Protein AF-A3DPR7-F1 (afdb_monomer_lite)

pLDDT: mean 86.6, std 10.14, range [46.69, 95.19]

Organism: Staphylothermus marinus (strain ATCC 43588 / DSM 3639 / JCM 9404 / F1) (NCBI:txid399550)

Sequence (88 aa):
MKSNSVIIYTGCYGLNDDILANIFLSKGAYAYLSFKGGVTWSFGDKVLEVIAKRLANGEDIVKIYKSLDKTLLKDPNSDATLGIRYRK

Radius of gyration: 12.61 Å; chains: 1; bounding box: 31×28×30 Å

Structure (mmCIF, N/CA/C/O backbone):
data_AF-A3DPR7-F1
#
_entry.id   AF-A3DPR7-F1
#
loop_
_atom_site.group_PDB
_atom_site.id
_atom_site.type_symbol
_atom_site.label_atom_id
_atom_site.label_alt_id
_atom_site.label_comp_id
_atom_site.label_asym_id
_atom_site.label_entity_id
_atom_site.label_seq_id
_atom_site.pdbx_PDB_ins_code
_atom_site.Cartn_x
_atom_site.Cartn_y
_atom_site.Cartn_z
_atom_site.occupancy
_atom_site.B_iso_or_equiv
_atom_site.auth_seq_id
_atom_site.auth_comp_id
_atom_site.auth_asym_id
_atom_site.auth_atom_id
_atom_site.pdbx_PDB_model_num
ATOM 1 N N . MET A 1 1 ? -13.782 -5.443 17.496 1.00 46.69 1 MET A N 1
ATOM 2 C CA . MET A 1 1 ? -12.729 -4.410 17.354 1.00 46.69 1 MET A CA 1
ATOM 3 C C . MET A 1 1 ? -12.218 -4.423 15.921 1.00 46.69 1 MET A C 1
ATOM 5 O O . MET A 1 1 ? -11.923 -5.506 15.429 1.00 46.69 1 MET A O 1
ATOM 9 N N . LYS A 1 2 ? -12.134 -3.269 15.242 1.00 54.28 2 LYS A N 1
ATOM 10 C CA . LYS A 1 2 ? -11.271 -3.149 14.054 1.00 54.28 2 LYS A CA 1
ATOM 11 C C . LYS A 1 2 ? -9.833 -3.256 14.569 1.00 54.28 2 LYS A C 1
ATOM 13 O O . LYS A 1 2 ? -9.483 -2.532 15.496 1.00 54.28 2 LYS A O 1
ATOM 18 N N . SER A 1 3 ? -9.055 -4.219 14.079 1.00 65.06 3 SER A N 1
ATOM 19 C CA . SER A 1 3 ? -7.619 -4.218 14.362 1.00 65.06 3 SER A CA 1
ATOM 20 C C . SER A 1 3 ? -7.007 -3.021 13.628 1.00 65.06 3 SER A C 1
ATOM 22 O O . SER A 1 3 ? -7.480 -2.666 12.554 1.00 65.06 3 SER A O 1
ATOM 24 N N . ASN A 1 4 ? -5.989 -2.395 14.218 1.00 78.44 4 ASN A N 1
ATOM 25 C CA . ASN A 1 4 ? -5.209 -1.326 13.583 1.00 78.44 4 ASN A CA 1
ATOM 26 C C . ASN A 1 4 ? -3.954 -1.884 12.888 1.00 78.44 4 ASN A C 1
ATOM 28 O O . ASN A 1 4 ? -3.036 -1.139 12.557 1.00 78.44 4 ASN A O 1
ATOM 32 N N . SER A 1 5 ? -3.872 -3.205 12.713 1.00 88.50 5 SER A N 1
ATOM 33 C CA . SER A 1 5 ? -2.699 -3.864 12.147 1.00 88.50 5 SER A CA 1
ATOM 34 C C . SER A 1 5 ? -2.587 -3.547 10.659 1.00 88.50 5 SER A C 1
ATOM 36 O O . SER A 1 5 ? -3.507 -3.824 9.886 1.00 88.50 5 SER A O 1
ATOM 38 N N . VAL A 1 6 ? -1.440 -3.011 10.257 1.00 88.50 6 VAL A N 1
ATOM 39 C CA . VAL A 1 6 ? -1.074 -2.778 8.859 1.00 88.50 6 VAL A CA 1
ATOM 40 C C . VAL A 1 6 ? -0.009 -3.794 8.478 1.00 88.50 6 VAL A C 1
ATOM 42 O O . VAL A 1 6 ? 0.997 -3.923 9.171 1.00 88.50 6 VAL A O 1
ATOM 45 N N . ILE A 1 7 ? -0.229 -4.511 7.382 1.00 88.19 7 ILE A N 1
ATOM 46 C CA . ILE A 1 7 ? 0.778 -5.382 6.780 1.00 88.19 7 ILE A CA 1
ATOM 47 C C . ILE A 1 7 ? 1.407 -4.626 5.619 1.00 88.19 7 ILE A C 1
ATOM 49 O O . ILE A 1 7 ? 0.691 -4.126 4.752 1.00 88.19 7 ILE A O 1
ATOM 53 N N . ILE A 1 8 ? 2.734 -4.545 5.598 1.00 84.25 8 ILE A N 1
ATOM 54 C CA . ILE A 1 8 ? 3.477 -4.028 4.451 1.00 84.25 8 ILE A CA 1
ATOM 55 C C . ILE A 1 8 ? 4.379 -5.145 3.951 1.00 84.25 8 ILE A C 1
ATOM 57 O O . ILE A 1 8 ? 5.166 -5.703 4.713 1.00 84.25 8 ILE A O 1
ATOM 61 N N . TYR A 1 9 ? 4.217 -5.495 2.685 1.00 80.69 9 TYR A N 1
ATOM 62 C CA . TYR A 1 9 ? 4.908 -6.592 2.040 1.00 80.69 9 TYR A CA 1
ATOM 63 C C . TYR A 1 9 ? 5.760 -6.061 0.888 1.00 80.69 9 TYR A C 1
ATOM 65 O O . TYR A 1 9 ? 5.250 -5.552 -0.110 1.00 80.69 9 TYR A O 1
ATOM 73 N N . THR A 1 10 ? 7.075 -6.160 1.032 1.00 73.50 10 THR A N 1
ATOM 74 C CA . THR A 1 10 ? 8.027 -5.845 -0.032 1.00 73.50 10 THR A CA 1
ATOM 75 C C . THR A 1 10 ? 8.322 -7.131 -0.797 1.00 73.50 10 THR A C 1
ATOM 77 O O . THR A 1 10 ? 8.689 -8.146 -0.209 1.00 73.50 10 THR A O 1
ATOM 80 N N . GLY A 1 11 ? 8.022 -7.110 -2.098 1.00 66.44 11 GLY A N 1
ATOM 81 C CA . GLY A 1 11 ? 7.828 -8.309 -2.911 1.00 66.44 11 GLY A CA 1
ATOM 82 C C . GLY A 1 11 ? 8.980 -9.318 -2.881 1.00 66.44 11 GLY A C 1
ATOM 83 O O . GLY A 1 11 ? 10.154 -8.962 -2.817 1.00 66.44 11 GLY A O 1
ATOM 84 N N . CYS A 1 12 ? 8.615 -10.593 -3.007 1.00 57.34 12 CYS A N 1
ATOM 85 C CA . CYS A 1 12 ? 9.514 -11.709 -3.276 1.00 57.34 12 CYS A CA 1
ATOM 86 C C . CYS A 1 12 ? 9.027 -12.429 -4.541 1.00 57.34 12 CYS A C 1
ATOM 88 O O . CYS A 1 12 ? 7.821 -12.600 -4.741 1.00 57.34 12 CYS A O 1
ATOM 90 N N . TYR A 1 13 ? 9.952 -12.838 -5.413 1.00 56.38 13 TYR A N 1
ATOM 91 C CA . TYR A 1 13 ? 9.617 -13.584 -6.627 1.00 56.38 13 TYR A CA 1
ATOM 92 C C . TYR A 1 13 ? 8.815 -14.853 -6.290 1.00 56.38 13 TYR A C 1
ATOM 94 O O . TYR A 1 13 ? 9.217 -15.646 -5.443 1.00 56.38 13 TYR A O 1
ATOM 102 N N . GLY A 1 14 ? 7.692 -15.061 -6.988 1.00 59.28 14 GLY A N 1
ATOM 103 C CA . GLY A 1 14 ? 6.917 -16.308 -6.930 1.00 59.28 14 GLY A CA 1
ATOM 104 C C . GLY A 1 14 ? 5.754 -16.345 -5.932 1.00 59.28 14 GLY A C 1
ATOM 105 O O . GLY A 1 14 ? 5.058 -17.358 -5.876 1.00 59.28 14 GLY A O 1
ATOM 106 N N . LEU A 1 15 ? 5.490 -15.270 -5.181 1.00 68.75 15 LEU A N 1
ATOM 107 C CA . LEU A 1 15 ? 4.327 -15.187 -4.289 1.00 68.75 15 LEU A CA 1
ATOM 108 C C . LEU A 1 15 ? 3.155 -14.436 -4.934 1.00 68.75 15 LEU A C 1
ATOM 110 O O . LEU A 1 15 ? 3.318 -13.403 -5.577 1.00 68.75 15 LEU A O 1
ATOM 114 N N . ASN A 1 16 ? 1.947 -14.979 -4.761 1.00 81.06 16 ASN A N 1
ATOM 115 C CA . ASN A 1 16 ? 0.713 -14.358 -5.234 1.00 81.06 16 ASN A CA 1
ATOM 116 C C . ASN A 1 16 ? 0.195 -13.364 -4.181 1.00 81.06 16 ASN A C 1
ATOM 118 O O . ASN A 1 16 ? -0.508 -13.746 -3.239 1.00 81.06 16 ASN A O 1
ATOM 122 N N . ASP A 1 17 ? 0.543 -12.092 -4.368 1.00 83.38 17 ASP A N 1
ATOM 123 C CA . ASP A 1 17 ? 0.140 -10.958 -3.524 1.00 83.38 17 ASP A CA 1
ATOM 124 C C . ASP A 1 17 ? -1.361 -10.922 -3.220 1.00 83.38 17 ASP A C 1
ATOM 126 O O . ASP A 1 17 ? -1.773 -10.588 -2.109 1.00 83.38 17 ASP A O 1
ATOM 130 N N . ASP A 1 18 ? -2.201 -11.294 -4.186 1.00 85.31 18 ASP A N 1
ATOM 131 C CA . ASP A 1 18 ? -3.651 -11.238 -4.033 1.00 85.31 18 ASP A CA 1
ATOM 132 C C . ASP A 1 18 ? -4.143 -12.250 -2.996 1.00 85.31 18 ASP A C 1
ATOM 134 O O . ASP A 1 18 ? -5.016 -11.934 -2.181 1.00 85.31 18 ASP A O 1
ATOM 138 N N . ILE A 1 19 ? -3.554 -13.449 -2.997 1.00 89.25 19 ILE A N 1
ATOM 139 C CA . ILE A 1 19 ? -3.854 -14.502 -2.023 1.00 89.25 19 ILE A CA 1
ATOM 140 C C . ILE A 1 19 ? -3.381 -14.072 -0.633 1.00 89.25 19 ILE A C 1
ATOM 142 O O . ILE A 1 19 ? -4.152 -14.164 0.325 1.00 89.25 19 ILE A O 1
ATOM 146 N N . LEU A 1 20 ? -2.154 -13.554 -0.515 1.00 88.94 20 LEU A N 1
ATOM 147 C CA . LEU A 1 20 ? -1.610 -13.090 0.765 1.00 88.94 20 LEU A CA 1
ATOM 148 C C . LEU A 1 20 ? -2.452 -11.962 1.360 1.00 88.94 20 LEU A C 1
ATOM 150 O O . LEU A 1 20 ? -2.853 -12.043 2.524 1.00 88.94 20 LEU A O 1
ATOM 154 N N . ALA A 1 21 ? -2.784 -10.949 0.560 1.00 90.56 21 ALA A N 1
ATOM 155 C CA . ALA A 1 21 ? -3.628 -9.848 0.998 1.00 90.56 21 ALA A CA 1
ATOM 156 C C . ALA A 1 21 ? -4.981 -10.348 1.517 1.00 90.56 21 ALA A C 1
ATOM 158 O O . ALA A 1 21 ? -5.408 -9.954 2.602 1.00 90.56 21 ALA A O 1
ATOM 159 N N . ASN A 1 22 ? -5.637 -11.257 0.787 1.00 91.38 22 ASN A N 1
ATOM 160 C CA . ASN A 1 22 ? -6.919 -11.826 1.204 1.00 91.38 22 ASN A CA 1
ATOM 161 C C . ASN A 1 22 ? -6.805 -12.581 2.537 1.00 91.38 22 ASN A C 1
ATOM 163 O O . ASN A 1 22 ? -7.649 -12.401 3.417 1.00 91.38 22 ASN A O 1
ATOM 167 N N . ILE A 1 23 ? -5.746 -13.376 2.726 1.00 92.19 23 ILE A N 1
ATOM 168 C CA . ILE A 1 23 ? -5.499 -14.098 3.980 1.00 92.19 23 ILE A CA 1
ATOM 169 C C . ILE A 1 23 ? -5.337 -13.113 5.142 1.00 92.19 23 ILE A C 1
ATOM 171 O O . ILE A 1 23 ? -6.049 -13.236 6.141 1.00 92.19 23 ILE A O 1
ATOM 175 N N . PHE A 1 24 ? -4.456 -12.117 5.027 1.00 92.25 24 PHE A N 1
ATOM 176 C CA . PHE A 1 24 ? -4.202 -11.178 6.124 1.00 92.25 24 PHE A CA 1
ATOM 177 C C . PHE A 1 24 ? -5.423 -10.320 6.462 1.00 92.25 24 PHE A C 1
ATOM 179 O O . PHE A 1 24 ? -5.764 -10.171 7.639 1.00 92.25 24 PHE A O 1
ATOM 186 N N . LEU A 1 25 ? -6.125 -9.810 5.449 1.00 92.25 25 LEU A N 1
ATOM 187 C CA . LEU A 1 25 ? -7.340 -9.018 5.649 1.00 92.25 25 LEU A CA 1
ATOM 188 C C . LEU A 1 25 ? -8.459 -9.857 6.287 1.00 92.25 25 LEU A C 1
ATOM 190 O O . LEU A 1 25 ? -9.130 -9.384 7.207 1.00 92.25 25 LEU A O 1
ATOM 194 N N . SER A 1 26 ? -8.631 -11.120 5.870 1.00 91.56 26 SER A N 1
ATOM 195 C CA . SER A 1 26 ? -9.624 -12.030 6.467 1.00 91.56 26 SER A CA 1
ATOM 196 C C . SER A 1 26 ? -9.321 -12.367 7.931 1.00 91.56 26 SER A C 1
ATOM 198 O O . SER A 1 26 ? -10.238 -12.472 8.743 1.00 91.56 26 SER A O 1
ATOM 200 N N . LYS A 1 27 ? -8.034 -12.451 8.295 1.00 91.94 27 LYS A N 1
ATOM 201 C CA . LYS A 1 27 ? -7.564 -12.669 9.673 1.00 91.94 27 LYS A CA 1
ATOM 202 C C . LYS A 1 27 ? -7.620 -11.415 10.549 1.00 91.94 27 LYS A C 1
ATOM 204 O O . LYS A 1 27 ? -7.311 -11.490 11.734 1.00 91.94 27 LYS A O 1
ATOM 209 N N . GLY A 1 28 ? -8.054 -10.284 9.996 1.00 90.06 28 GLY A N 1
ATOM 210 C CA . GLY A 1 28 ? -8.367 -9.083 10.761 1.00 90.06 28 GLY A CA 1
ATOM 211 C C . GLY A 1 28 ? -7.404 -7.919 10.574 1.00 90.06 28 GLY A C 1
ATOM 212 O O . GLY A 1 28 ? -7.650 -6.890 11.195 1.00 90.06 28 GLY A O 1
ATOM 213 N N . ALA A 1 29 ? -6.376 -8.026 9.722 1.00 92.38 29 ALA A N 1
ATOM 214 C CA . ALA A 1 29 ? -5.569 -6.862 9.363 1.00 92.38 29 ALA A CA 1
ATOM 215 C C . ALA A 1 29 ? -6.451 -5.762 8.754 1.00 92.38 29 ALA A C 1
ATOM 217 O O . ALA A 1 29 ? -7.403 -6.036 8.016 1.00 92.38 29 ALA A O 1
ATOM 218 N N . TYR A 1 30 ? -6.127 -4.509 9.058 1.00 92.62 30 TYR A N 1
ATOM 219 C CA . TYR A 1 30 ? -6.843 -3.358 8.527 1.00 92.62 30 TYR A CA 1
ATOM 220 C C . TYR A 1 30 ? -6.502 -3.116 7.060 1.00 92.62 30 TYR A C 1
ATOM 222 O O . TYR A 1 30 ? -7.395 -2.970 6.220 1.00 92.62 30 TYR A O 1
ATOM 230 N N . ALA A 1 31 ? -5.204 -3.100 6.764 1.00 93.38 31 ALA A N 1
ATOM 231 C CA . ALA A 1 31 ? -4.673 -2.818 5.445 1.00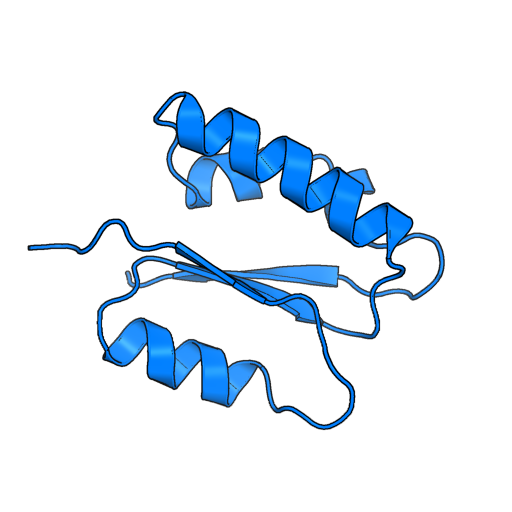 93.38 31 ALA A CA 1
ATOM 232 C C . ALA A 1 31 ? -3.479 -3.717 5.125 1.00 93.38 31 ALA A C 1
ATOM 234 O O . ALA A 1 31 ? -2.741 -4.150 6.010 1.00 93.38 31 ALA A O 1
ATOM 235 N N . TYR A 1 32 ? -3.304 -3.958 3.834 1.00 93.44 32 TYR A N 1
ATOM 236 C CA . TYR A 1 32 ? -2.203 -4.682 3.234 1.00 93.44 32 TYR A CA 1
ATOM 237 C C . TYR A 1 32 ? -1.638 -3.824 2.104 1.00 93.44 32 TYR A C 1
ATOM 239 O O . TYR A 1 32 ? -2.356 -3.483 1.159 1.00 93.44 32 TYR A O 1
ATOM 247 N N . LEU A 1 33 ? -0.372 -3.447 2.223 1.00 92.75 33 LEU A N 1
ATOM 248 C CA . LEU A 1 33 ? 0.369 -2.707 1.215 1.00 92.75 33 LEU A CA 1
ATOM 249 C C . LEU A 1 33 ? 1.376 -3.651 0.581 1.00 92.75 33 LEU A C 1
ATOM 251 O O . LEU A 1 33 ? 2.080 -4.353 1.303 1.00 92.75 33 LEU A O 1
ATOM 255 N N . SER A 1 34 ? 1.470 -3.648 -0.743 1.00 91.19 34 SER A N 1
ATOM 256 C CA . SER A 1 34 ? 2.510 -4.403 -1.435 1.00 91.19 34 SER A CA 1
ATOM 257 C C . SER A 1 34 ? 2.963 -3.747 -2.724 1.00 91.19 34 SER A C 1
ATOM 259 O O . SER A 1 34 ? 2.225 -2.978 -3.343 1.00 91.19 34 SER A O 1
ATOM 261 N N . PHE A 1 35 ? 4.194 -4.053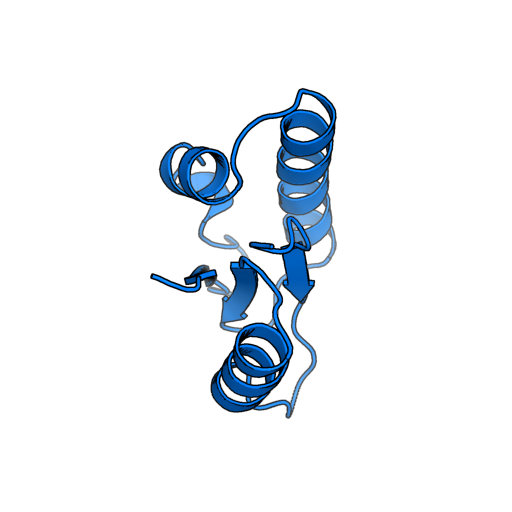 -3.121 1.00 89.12 35 PHE A N 1
ATOM 262 C CA . PHE A 1 35 ? 4.718 -3.678 -4.426 1.00 89.12 35 PHE A CA 1
ATOM 263 C C . PHE A 1 35 ? 4.398 -4.767 -5.446 1.00 89.12 35 PHE A C 1
ATOM 265 O O . PHE A 1 35 ? 4.900 -5.884 -5.357 1.00 89.12 35 PHE A O 1
ATOM 272 N N . LYS A 1 36 ? 3.595 -4.422 -6.453 1.00 86.06 36 LYS A N 1
ATOM 273 C CA . LYS A 1 36 ? 3.373 -5.274 -7.620 1.00 86.06 36 LYS A CA 1
ATOM 274 C C . LYS A 1 36 ? 4.589 -5.187 -8.534 1.00 86.06 36 LYS A C 1
ATOM 276 O O . LYS A 1 36 ? 4.738 -4.190 -9.237 1.00 86.06 36 LYS A O 1
ATOM 281 N N . GLY A 1 37 ? 5.428 -6.219 -8.511 1.00 80.88 37 GLY A N 1
ATOM 282 C CA . GLY A 1 37 ? 6.708 -6.275 -9.226 1.00 80.88 37 GLY A CA 1
ATOM 283 C C . GLY A 1 37 ? 7.909 -6.265 -8.274 1.00 80.88 37 GLY A C 1
ATOM 284 O O . GLY A 1 37 ? 7.761 -6.074 -7.068 1.00 80.88 37 GLY A O 1
ATOM 285 N N . GLY A 1 38 ? 9.108 -6.503 -8.809 1.00 83.19 38 GLY A N 1
ATOM 286 C CA . GLY A 1 38 ? 10.335 -6.567 -8.012 1.00 83.19 38 GLY A CA 1
ATOM 287 C C . GLY A 1 38 ? 10.864 -5.182 -7.656 1.00 83.19 38 GLY A C 1
ATOM 288 O O . GLY A 1 38 ? 11.648 -4.632 -8.416 1.00 83.19 38 GLY A O 1
ATOM 289 N N . VAL A 1 39 ? 10.459 -4.630 -6.511 1.00 88.44 39 VAL A N 1
ATOM 290 C CA . VAL A 1 39 ? 10.936 -3.318 -6.042 1.00 88.44 39 VAL A CA 1
ATOM 291 C C . VAL A 1 39 ? 12.437 -3.341 -5.723 1.00 88.44 39 VAL A C 1
ATOM 293 O O . VAL A 1 39 ? 12.952 -4.289 -5.131 1.00 88.44 39 VAL A O 1
ATOM 296 N N . THR A 1 40 ? 13.153 -2.283 -6.096 1.00 89.31 40 THR A N 1
ATOM 297 C CA . THR A 1 40 ? 14.543 -2.067 -5.694 1.00 89.31 40 THR A CA 1
ATOM 298 C C . THR A 1 40 ? 14.617 -1.744 -4.207 1.00 89.31 40 THR A C 1
ATOM 300 O O . THR A 1 40 ? 13.795 -0.998 -3.674 1.00 89.31 40 THR A O 1
ATOM 303 N N . TRP A 1 41 ? 15.629 -2.290 -3.531 1.00 88.31 41 TRP A N 1
ATOM 304 C CA . TRP A 1 41 ? 15.808 -2.149 -2.082 1.00 88.31 41 TRP A CA 1
ATOM 305 C C . TRP A 1 41 ? 15.785 -0.686 -1.627 1.00 88.31 41 TRP A C 1
ATOM 307 O O . TRP A 1 41 ? 14.992 -0.319 -0.767 1.00 88.31 41 TRP A O 1
ATOM 317 N N . SER A 1 42 ? 16.569 0.175 -2.282 1.00 90.31 42 SER A N 1
ATOM 318 C CA . SER A 1 42 ? 16.657 1.599 -1.941 1.00 90.31 42 SER A CA 1
ATOM 319 C C . SER A 1 42 ? 15.332 2.347 -2.111 1.00 90.31 42 SER A C 1
ATOM 321 O O . SER A 1 42 ? 15.022 3.241 -1.322 1.00 90.31 42 SER A O 1
ATOM 323 N N . PHE A 1 43 ? 14.534 1.994 -3.122 1.00 91.12 43 PHE A N 1
ATOM 324 C CA . PHE A 1 43 ? 13.218 2.591 -3.313 1.00 91.12 43 PHE A CA 1
ATOM 325 C C . PHE A 1 43 ? 12.220 2.095 -2.264 1.00 91.12 43 PHE A C 1
ATOM 327 O O . PHE A 1 43 ? 11.504 2.901 -1.669 1.00 91.12 43 PHE A O 1
ATOM 334 N N . GLY A 1 44 ? 12.203 0.784 -2.008 1.00 90.75 44 GLY A N 1
ATOM 335 C CA . GLY A 1 44 ? 11.374 0.168 -0.975 1.00 90.75 44 GLY A CA 1
ATOM 336 C C . GLY A 1 44 ? 11.619 0.794 0.397 1.00 90.75 44 GLY A C 1
ATOM 337 O O . GLY A 1 44 ? 10.669 1.264 1.022 1.00 90.75 44 GLY A O 1
ATOM 338 N N . ASP A 1 45 ? 12.881 0.891 0.817 1.00 91.38 45 ASP A N 1
ATOM 339 C CA . ASP A 1 45 ? 13.277 1.471 2.106 1.00 91.38 45 ASP A CA 1
ATOM 340 C C . ASP A 1 45 ? 12.816 2.926 2.242 1.00 91.38 45 ASP A C 1
ATOM 342 O O . ASP A 1 45 ? 12.197 3.294 3.242 1.00 91.38 45 ASP A O 1
ATOM 346 N N . LYS A 1 46 ? 13.017 3.740 1.198 1.00 92.06 46 LYS A N 1
ATOM 347 C CA . LYS A 1 46 ? 12.569 5.140 1.167 1.00 92.06 46 LYS A CA 1
ATOM 348 C C . LYS A 1 46 ? 11.057 5.266 1.375 1.00 92.06 46 LYS A C 1
ATOM 350 O O . LYS A 1 46 ? 10.597 6.135 2.115 1.00 92.06 46 LYS A O 1
ATOM 355 N N . VAL A 1 47 ? 10.266 4.429 0.703 1.00 92.69 47 VAL A N 1
ATOM 356 C CA . VAL A 1 47 ? 8.800 4.443 0.834 1.00 92.69 47 VAL A CA 1
ATOM 357 C C . VAL A 1 47 ? 8.376 3.975 2.228 1.00 92.69 47 VAL A C 1
ATOM 359 O O . VAL A 1 47 ? 7.507 4.593 2.849 1.00 92.69 47 VAL A O 1
ATOM 362 N N . LEU A 1 48 ? 9.005 2.916 2.743 1.00 92.06 48 LEU A N 1
ATOM 363 C CA . LEU A 1 48 ? 8.730 2.374 4.073 1.00 92.06 48 LEU A CA 1
ATOM 364 C C . LEU A 1 48 ? 9.032 3.378 5.184 1.00 92.06 48 LEU A C 1
ATOM 366 O O . LEU A 1 48 ? 8.224 3.511 6.100 1.00 92.06 48 LEU A O 1
ATOM 370 N N . GLU A 1 49 ? 10.134 4.119 5.092 1.00 94.00 49 GLU A N 1
ATOM 371 C CA . GLU A 1 49 ? 10.508 5.136 6.078 1.00 94.00 49 GLU A CA 1
ATOM 372 C C . GLU A 1 49 ? 9.443 6.239 6.185 1.00 94.00 49 GLU A C 1
ATOM 374 O O . GLU A 1 49 ? 9.004 6.595 7.284 1.00 94.00 49 GLU A O 1
ATOM 379 N N . VAL A 1 50 ? 8.952 6.730 5.041 1.00 94.31 50 VAL A N 1
ATOM 380 C CA . VAL A 1 50 ? 7.878 7.735 4.989 1.00 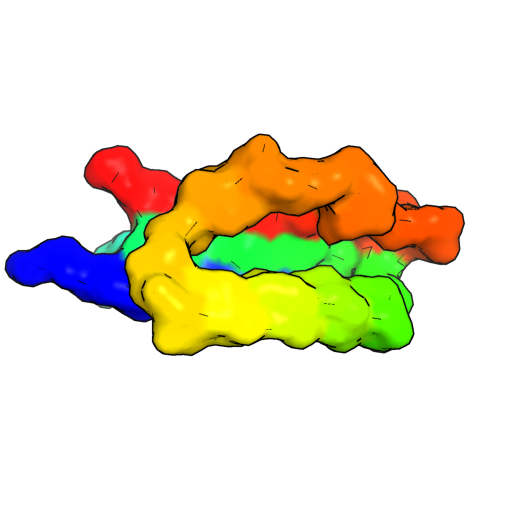94.31 50 VAL A CA 1
ATOM 381 C C . VAL A 1 50 ? 6.597 7.203 5.630 1.00 94.31 50 VAL A C 1
ATOM 383 O O . VAL A 1 50 ? 5.972 7.900 6.434 1.00 94.31 50 VAL A O 1
ATOM 386 N N . ILE A 1 51 ? 6.198 5.972 5.299 1.00 94.12 51 ILE A N 1
ATOM 387 C CA . ILE A 1 51 ? 4.984 5.356 5.848 1.00 94.12 51 ILE A CA 1
ATOM 388 C C . ILE A 1 51 ? 5.128 5.134 7.358 1.00 94.12 51 ILE A C 1
ATOM 390 O O . ILE A 1 51 ? 4.232 5.514 8.112 1.00 94.12 51 ILE A O 1
ATOM 394 N N . ALA A 1 52 ? 6.250 4.572 7.810 1.00 92.31 52 ALA A N 1
ATOM 395 C CA . ALA A 1 52 ? 6.505 4.271 9.216 1.00 92.31 52 ALA A CA 1
ATOM 396 C C . ALA A 1 52 ? 6.476 5.536 10.083 1.00 92.31 52 ALA A C 1
ATOM 398 O O . ALA A 1 52 ? 5.810 5.556 11.119 1.00 92.31 52 ALA A O 1
ATOM 399 N N . LYS A 1 53 ? 7.115 6.622 9.630 1.00 94.88 53 LYS A N 1
ATOM 400 C CA . LYS A 1 53 ? 7.112 7.911 10.336 1.00 94.88 53 LYS A CA 1
ATOM 401 C C . LYS A 1 53 ? 5.701 8.481 10.497 1.00 94.88 53 LYS A C 1
ATOM 403 O O . LYS A 1 53 ? 5.354 8.981 11.562 1.00 94.88 53 LYS A O 1
ATOM 408 N N . ARG A 1 54 ? 4.873 8.397 9.455 1.00 95.06 54 ARG A N 1
ATOM 409 C CA . ARG A 1 54 ? 3.496 8.918 9.484 1.00 95.06 54 ARG A CA 1
ATOM 410 C C . ARG A 1 54 ? 2.560 8.051 10.323 1.00 95.06 54 ARG A C 1
ATOM 412 O O . ARG A 1 54 ? 1.748 8.588 11.073 1.00 95.06 54 ARG A O 1
ATOM 419 N N . LEU A 1 55 ? 2.726 6.729 10.280 1.00 92.44 55 LEU A N 1
ATOM 420 C CA . LEU A 1 55 ? 2.028 5.810 11.183 1.00 92.44 55 LEU A CA 1
ATOM 421 C C . LEU A 1 55 ? 2.379 6.082 12.653 1.00 92.44 55 LEU A C 1
ATOM 423 O O . LEU A 1 55 ? 1.482 6.114 13.491 1.00 92.44 55 L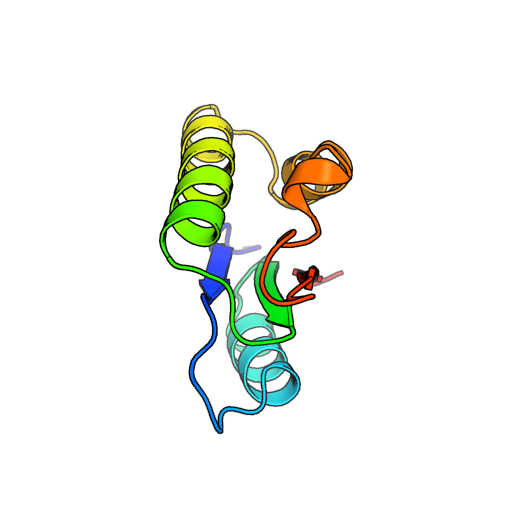EU A O 1
ATOM 427 N N . ALA A 1 56 ? 3.655 6.334 12.966 1.00 92.06 56 ALA A N 1
ATOM 428 C CA . ALA A 1 56 ? 4.095 6.683 14.320 1.00 92.06 56 ALA A CA 1
ATOM 429 C C . ALA A 1 56 ? 3.474 7.998 14.831 1.00 92.06 56 ALA A C 1
ATOM 431 O O . ALA A 1 56 ? 3.256 8.149 16.031 1.00 92.06 56 ALA A O 1
ATOM 432 N N . ASN A 1 57 ? 3.114 8.910 13.922 1.00 95.19 57 ASN A N 1
ATOM 433 C CA . ASN A 1 57 ? 2.381 10.141 14.232 1.00 95.19 57 ASN A CA 1
ATOM 434 C C . ASN A 1 57 ? 0.855 9.942 14.351 1.00 95.19 57 ASN A C 1
ATOM 436 O O . ASN A 1 57 ? 0.122 10.914 14.521 1.00 95.19 57 ASN A O 1
ATOM 440 N N . GLY A 1 58 ? 0.357 8.705 14.250 1.00 91.81 58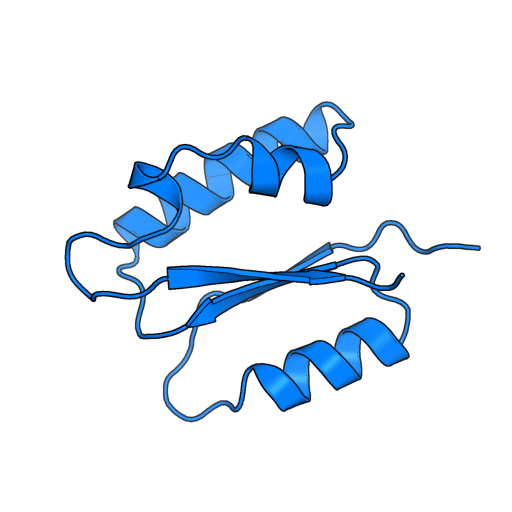 GLY A N 1
ATOM 441 C CA . GLY A 1 58 ? -1.064 8.378 14.388 1.00 91.81 58 GLY A CA 1
ATOM 442 C C . GLY A 1 58 ? -1.900 8.601 13.125 1.00 91.81 58 GLY A C 1
ATOM 443 O O . GLY A 1 58 ? -3.130 8.610 13.201 1.00 91.81 58 GLY A O 1
ATOM 444 N N . GLU A 1 59 ? -1.273 8.788 11.961 1.00 93.75 59 GLU A N 1
ATOM 445 C CA . GLU A 1 59 ? -2.006 8.927 10.703 1.00 93.75 59 GLU A CA 1
ATOM 446 C C . GLU A 1 59 ? -2.594 7.588 10.222 1.00 93.75 59 GLU A C 1
ATOM 448 O O . GLU A 1 59 ? -2.001 6.520 10.367 1.00 93.75 59 GLU A O 1
ATOM 453 N N . ASP A 1 60 ? -3.769 7.648 9.591 1.00 92.25 60 ASP A N 1
ATOM 454 C CA . ASP A 1 60 ? -4.416 6.482 8.985 1.00 92.25 60 ASP A CA 1
ATOM 455 C C . ASP A 1 60 ? -3.695 6.051 7.697 1.00 92.25 60 ASP A C 1
ATOM 457 O O . ASP A 1 60 ? -3.445 6.865 6.808 1.00 92.25 60 ASP A O 1
ATOM 461 N N . ILE A 1 61 ? -3.421 4.754 7.552 1.00 92.50 61 ILE A N 1
ATOM 462 C CA . ILE A 1 61 ? -2.663 4.216 6.413 1.00 92.50 61 ILE A CA 1
ATOM 463 C C . ILE A 1 61 ? -3.312 4.473 5.048 1.00 92.50 61 ILE A C 1
ATOM 465 O O . ILE A 1 61 ? -2.604 4.677 4.062 1.00 92.50 61 ILE A O 1
ATOM 469 N N . VAL A 1 62 ? -4.645 4.511 4.961 1.00 92.31 62 VAL A N 1
ATOM 470 C CA . VAL A 1 62 ? -5.342 4.802 3.701 1.00 92.31 62 VAL A CA 1
ATOM 471 C C . VAL A 1 62 ? -5.146 6.272 3.336 1.00 92.31 62 VAL A C 1
ATOM 473 O O . VAL A 1 62 ? -4.925 6.586 2.164 1.00 92.31 62 VAL A O 1
ATOM 476 N N . LYS A 1 63 ? -5.172 7.180 4.321 1.00 93.00 63 LYS A N 1
ATOM 477 C CA . LYS A 1 63 ? -4.818 8.595 4.118 1.00 93.00 63 LYS A CA 1
ATOM 478 C C . LYS A 1 63 ? -3.347 8.767 3.745 1.00 93.00 63 LYS A C 1
ATOM 480 O O . LYS A 1 63 ? -3.058 9.534 2.826 1.00 93.00 63 LYS A O 1
ATOM 485 N N . ILE A 1 64 ? -2.436 8.040 4.399 1.00 94.44 64 ILE A N 1
ATOM 486 C CA . ILE A 1 64 ? -1.007 8.044 4.059 1.00 94.44 64 ILE A CA 1
ATOM 487 C C . ILE A 1 64 ? -0.837 7.647 2.594 1.00 94.44 64 ILE A C 1
ATOM 489 O O . ILE A 1 64 ? -0.342 8.455 1.817 1.00 94.44 64 ILE A O 1
ATOM 493 N N . TYR A 1 65 ? -1.333 6.472 2.191 1.00 93.69 65 TYR A N 1
ATOM 494 C CA . TYR A 1 65 ? -1.224 5.978 0.815 1.00 93.69 65 TYR A CA 1
ATOM 495 C C . TYR A 1 65 ? -1.782 6.971 -0.213 1.00 93.69 65 TYR A C 1
ATOM 497 O O . TYR A 1 65 ? -1.122 7.273 -1.201 1.00 93.69 65 TYR A O 1
ATOM 505 N N . LYS A 1 66 ? -2.973 7.537 0.032 1.00 92.69 66 LYS A N 1
ATOM 506 C CA . LYS A 1 66 ? -3.609 8.505 -0.883 1.00 92.69 66 LYS A CA 1
ATOM 507 C C . LYS A 1 66 ? -2.861 9.834 -1.011 1.00 92.69 66 LYS A C 1
ATOM 509 O O . LYS A 1 66 ? -3.120 10.567 -1.957 1.00 92.69 66 LYS A O 1
ATOM 514 N N . SER A 1 67 ? -1.999 10.160 -0.051 1.00 93.44 67 SER A N 1
ATOM 515 C CA . SER A 1 67 ? -1.198 11.388 -0.045 1.00 93.44 67 SER A CA 1
ATOM 516 C C . SER A 1 67 ? 0.267 11.152 -0.406 1.00 93.44 67 SER A C 1
ATOM 518 O O . SER A 1 67 ? 1.034 12.112 -0.431 1.00 93.44 67 SER A O 1
ATOM 520 N N . LEU A 1 68 ? 0.670 9.906 -0.684 1.00 91.94 68 LEU A N 1
ATOM 521 C CA . LEU A 1 68 ? 1.979 9.640 -1.266 1.00 91.94 68 LEU A CA 1
ATOM 522 C C . LEU A 1 68 ? 2.050 10.284 -2.653 1.00 91.94 68 LEU A C 1
ATOM 524 O O . LEU A 1 68 ? 1.123 10.172 -3.457 1.00 91.94 68 LEU A O 1
ATOM 528 N N . ASP A 1 69 ? 3.169 10.947 -2.928 1.00 83.88 69 ASP A N 1
ATOM 529 C CA . ASP A 1 69 ? 3.475 11.455 -4.261 1.00 83.88 69 ASP A CA 1
ATOM 530 C C . ASP A 1 69 ? 3.509 10.287 -5.267 1.00 83.88 69 ASP A C 1
ATOM 532 O O . ASP A 1 69 ? 3.922 9.174 -4.934 1.00 83.88 69 ASP A O 1
ATOM 536 N N . LYS A 1 70 ? 3.125 10.542 -6.524 1.00 77.94 70 LYS A N 1
ATOM 537 C CA . LYS A 1 70 ? 3.267 9.596 -7.641 1.00 77.94 70 LYS A CA 1
ATOM 538 C C . LYS A 1 70 ? 4.688 9.038 -7.735 1.00 77.94 70 LYS A C 1
ATOM 540 O O . LYS A 1 70 ? 4.852 7.874 -8.088 1.00 77.94 70 LYS A O 1
ATOM 545 N N . THR A 1 71 ? 5.695 9.834 -7.372 1.00 81.31 71 THR A N 1
ATOM 546 C CA . THR A 1 71 ? 7.110 9.424 -7.332 1.00 81.31 71 THR A CA 1
ATOM 547 C C . THR A 1 71 ? 7.435 8.383 -6.253 1.00 81.31 71 THR A C 1
ATOM 549 O O . THR A 1 71 ? 8.476 7.742 -6.329 1.00 81.31 71 THR A O 1
ATOM 552 N N . LEU A 1 72 ? 6.558 8.189 -5.264 1.00 85.25 72 LEU A N 1
ATOM 553 C CA . LEU A 1 72 ? 6.660 7.165 -4.215 1.00 85.25 72 LEU A CA 1
ATOM 554 C C . LEU A 1 72 ? 5.719 5.975 -4.457 1.00 85.25 72 LEU A C 1
ATOM 556 O O . LEU A 1 72 ? 5.752 5.002 -3.708 1.00 85.25 72 LEU A O 1
ATOM 560 N N . LEU A 1 73 ? 4.880 6.041 -5.495 1.00 89.19 73 LEU A N 1
ATOM 561 C CA . LEU A 1 73 ? 3.967 4.959 -5.867 1.00 89.19 73 LEU A CA 1
ATOM 562 C C . LEU A 1 73 ? 4.562 4.009 -6.903 1.00 89.19 73 LEU A C 1
ATOM 564 O O . LEU A 1 73 ? 4.082 2.885 -7.015 1.00 89.19 73 LEU A O 1
ATOM 568 N N . LYS A 1 74 ? 5.581 4.430 -7.656 1.00 92.06 74 LYS A N 1
ATOM 569 C CA . LYS A 1 74 ? 6.197 3.621 -8.709 1.00 92.06 74 LYS A CA 1
ATOM 570 C C . LYS A 1 74 ? 7.717 3.699 -8.632 1.00 92.06 74 LYS A C 1
ATOM 572 O O . LYS A 1 74 ? 8.274 4.792 -8.690 1.00 92.06 74 LYS A O 1
ATOM 577 N N . ASP A 1 75 ? 8.363 2.543 -8.539 1.00 90.19 75 ASP A N 1
ATOM 578 C CA . ASP A 1 75 ? 9.816 2.437 -8.584 1.00 90.19 75 ASP A CA 1
ATOM 579 C C . ASP A 1 75 ? 10.324 2.822 -9.986 1.00 90.19 75 ASP A C 1
ATOM 581 O O . ASP A 1 75 ? 9.905 2.208 -10.976 1.00 90.19 75 ASP A O 1
ATOM 585 N N . PRO A 1 76 ? 11.222 3.819 -10.101 1.00 89.75 76 PRO A N 1
ATOM 586 C CA . PRO A 1 76 ? 11.756 4.258 -11.387 1.00 89.75 76 PRO A CA 1
ATOM 587 C C . PRO A 1 76 ? 12.645 3.217 -12.086 1.00 89.75 76 PRO A C 1
ATOM 589 O O . PRO A 1 76 ? 12.900 3.366 -13.277 1.00 89.75 76 PRO A O 1
ATOM 592 N N . ASN A 1 77 ? 13.117 2.186 -11.379 1.00 89.62 77 ASN A N 1
ATOM 593 C CA . ASN A 1 77 ? 14.103 1.226 -11.885 1.00 89.62 77 ASN A CA 1
ATOM 594 C C . ASN A 1 77 ? 13.523 -0.158 -12.216 1.00 89.62 77 ASN A C 1
ATOM 596 O O . ASN A 1 77 ? 14.202 -0.957 -12.856 1.00 89.62 77 ASN A O 1
ATOM 600 N N . SER A 1 78 ? 12.312 -0.476 -11.747 1.00 84.38 78 SER A N 1
ATOM 601 C CA . SER A 1 78 ? 11.755 -1.839 -11.822 1.00 84.38 78 SER A CA 1
ATOM 602 C C . SER A 1 78 ? 10.288 -1.914 -12.258 1.00 84.38 78 SER A C 1
ATOM 604 O O . SER A 1 78 ? 9.700 -2.995 -12.247 1.00 84.38 78 SER A O 1
ATOM 606 N N . ASP A 1 79 ? 9.677 -0.770 -12.595 1.00 83.06 79 ASP A N 1
ATOM 607 C CA . ASP A 1 79 ? 8.234 -0.601 -12.839 1.00 83.06 79 ASP A CA 1
ATOM 608 C C . ASP A 1 79 ? 7.321 -1.065 -11.682 1.00 83.06 79 ASP A C 1
ATOM 610 O O . ASP A 1 79 ? 6.090 -0.990 -11.788 1.00 83.06 79 ASP A O 1
ATOM 614 N N . ALA A 1 80 ? 7.896 -1.487 -10.549 1.00 88.81 80 ALA A N 1
ATOM 615 C CA . ALA A 1 80 ? 7.153 -1.979 -9.406 1.00 88.81 80 ALA A CA 1
ATOM 616 C C . ALA A 1 80 ? 6.250 -0.877 -8.850 1.00 88.81 80 ALA A C 1
ATOM 618 O O . ALA A 1 80 ? 6.687 0.250 -8.616 1.00 88.81 80 ALA A O 1
ATOM 619 N N . THR A 1 81 ? 4.976 -1.196 -8.634 1.00 90.44 81 THR A N 1
ATOM 620 C CA . THR A 1 81 ? 3.981 -0.203 -8.209 1.00 90.44 81 T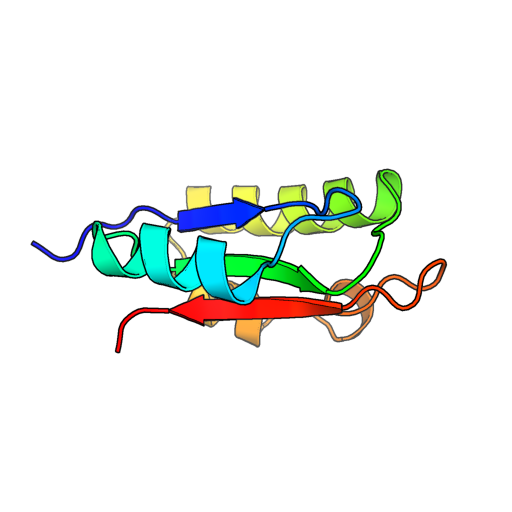HR A CA 1
ATOM 621 C C . THR A 1 81 ? 3.427 -0.557 -6.838 1.00 90.44 81 THR A C 1
ATOM 623 O O . THR A 1 81 ? 2.963 -1.679 -6.629 1.00 90.44 81 THR A O 1
ATOM 626 N N . LEU A 1 82 ? 3.446 0.393 -5.905 1.00 92.19 82 LEU A N 1
ATOM 627 C CA . LEU A 1 82 ? 2.829 0.235 -4.595 1.00 92.19 82 LEU A CA 1
ATOM 628 C C . LEU A 1 82 ? 1.306 0.223 -4.743 1.00 92.19 82 LEU A C 1
ATOM 630 O O . LEU A 1 82 ? 0.713 1.146 -5.300 1.00 92.19 82 LEU A O 1
ATOM 634 N N . GLY A 1 83 ? 0.667 -0.805 -4.203 1.00 91.50 83 GLY A N 1
ATOM 635 C CA . GLY A 1 83 ? -0.777 -0.904 -4.071 1.00 91.50 83 GLY A CA 1
ATOM 636 C C . GLY A 1 83 ? -1.197 -1.024 -2.612 1.00 91.50 83 GLY A C 1
ATOM 637 O O . GLY A 1 83 ? -0.428 -1.459 -1.757 1.00 91.50 83 GLY A O 1
ATOM 638 N N . ILE A 1 84 ? -2.454 -0.678 -2.340 1.00 92.88 84 ILE A N 1
ATOM 639 C CA . ILE A 1 84 ? -3.098 -0.917 -1.048 1.00 92.88 84 ILE A CA 1
ATOM 640 C C . ILE A 1 84 ? -4.394 -1.707 -1.237 1.00 92.88 84 ILE A C 1
ATOM 642 O O . ILE A 1 84 ? -5.202 -1.421 -2.123 1.00 92.88 84 ILE A O 1
ATOM 646 N N . ARG A 1 85 ? -4.614 -2.681 -0.358 1.00 92.81 85 ARG A N 1
ATOM 647 C CA . ARG A 1 85 ? -5.894 -3.357 -0.134 1.00 92.81 85 ARG A CA 1
ATOM 648 C C . ARG A 1 85 ? -6.275 -3.159 1.324 1.00 92.81 85 ARG A C 1
ATOM 650 O O . ARG A 1 85 ? -5.420 -3.233 2.197 1.00 92.81 85 ARG A O 1
ATOM 657 N N . TYR A 1 86 ? -7.539 -2.890 1.604 1.00 90.94 86 TYR A N 1
ATOM 658 C CA . TYR A 1 86 ? -7.993 -2.631 2.967 1.00 90.94 86 TYR A CA 1
ATOM 659 C C . TYR A 1 86 ? -9.413 -3.133 3.163 1.00 90.94 86 TYR A C 1
ATOM 661 O O . TYR A 1 86 ? -10.200 -3.238 2.216 1.00 90.94 86 TYR A O 1
ATOM 669 N N . ARG A 1 87 ? -9.728 -3.477 4.409 1.00 84.06 87 ARG A N 1
ATOM 670 C CA . ARG A 1 87 ? -11.059 -3.931 4.793 1.00 84.06 87 ARG A CA 1
ATOM 671 C C . ARG A 1 87 ? -12.015 -2.731 4.768 1.00 84.06 87 ARG A C 1
ATOM 673 O O . ARG A 1 87 ? -11.748 -1.734 5.437 1.00 84.06 87 ARG A O 1
ATOM 680 N N . LYS A 1 88 ? -13.083 -2.820 3.966 1.00 66.31 88 LYS A N 1
ATOM 681 C CA . LYS A 1 88 ? -14.166 -1.819 3.928 1.00 66.31 88 LYS A CA 1
ATOM 682 C C . LYS A 1 88 ? -14.845 -1.704 5.298 1.00 66.31 88 LYS A C 1
ATOM 684 O O . LYS A 1 88 ? -15.012 -2.755 5.959 1.00 66.31 88 LYS A O 1
#

Foldseek 3Di:
DQDAAEAEDEDDPPDDLVVVQVVCVVVRHFKYKYWPWHADPVLSVVLVVQQVVCVVVVDRSVVSVVPDDPPSQAHPPIRTGMDMDGDD

Secondary structure (DSSP, 8-state):
-----EEEE---TT--HHHHHHHHHHTT-SEEEEEES---HHHHHHHHHHHHHHHHTT--HHHHHHHS-HHHHB-TTT--EEEEEE--